Protein AF-A0A1Z5K695-F1 (afdb_monomer_lite)

pLDDT: mean 79.55, std 8.56, range [46.66, 92.31]

Sequence (75 aa):
MSKNIIFSILWMAVLFFIAWPIAIFCSWFWIVLQPFEACFGFVKPINDLLEKLLTWPRELGQAVMECKESFPNPF

Foldseek 3Di:
DPPDPVVVVVVVVVVVVVVVVVLVVLVVVLVVLVVVVVVDVVSVVVNLLSVLVNCQVVQQVVCVVVVPPDRDDSD

Structure (mmCIF, N/CA/C/O backbone):
data_AF-A0A1Z5K695-F1
#
_entry.id   AF-A0A1Z5K695-F1
#
loop_
_atom_site.group_PDB
_atom_site.id
_atom_site.type_symbol
_atom_site.label_atom_id
_atom_site.label_alt_id
_atom_site.label_comp_id
_atom_site.label_asym_id
_atom_site.label_entity_id
_atom_site.label_seq_id
_atom_site.pdbx_PDB_ins_code
_atom_site.Cartn_x
_atom_site.Cartn_y
_atom_site.Cartn_z
_atom_site.occupancy
_ato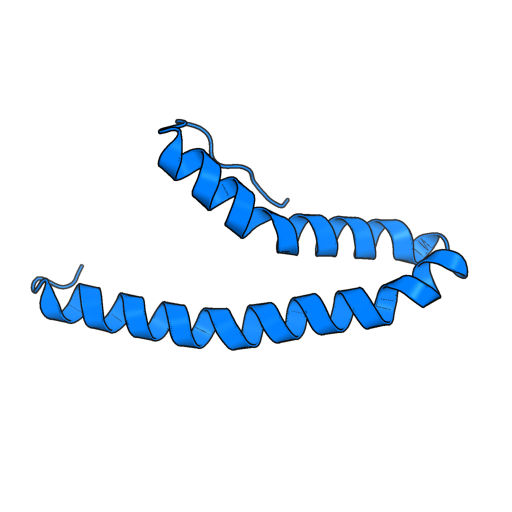m_site.B_iso_or_equiv
_atom_site.auth_seq_id
_atom_site.auth_comp_id
_atom_site.auth_asym_id
_atom_site.auth_atom_id
_atom_site.pdbx_PDB_model_num
ATOM 1 N N . MET A 1 1 ? -24.898 7.974 11.171 1.00 47.31 1 MET A N 1
ATOM 2 C CA . MET A 1 1 ? -24.448 7.474 12.489 1.00 47.31 1 MET A CA 1
ATOM 3 C C . MET A 1 1 ? -25.431 6.431 12.981 1.00 47.31 1 MET A C 1
ATOM 5 O O . MET A 1 1 ? -26.559 6.776 13.319 1.00 47.31 1 MET A O 1
ATOM 9 N N . SER A 1 2 ? -25.046 5.158 12.962 1.00 46.66 2 SER A N 1
ATOM 10 C CA . SER A 1 2 ? -25.833 4.108 13.602 1.00 46.66 2 SER A CA 1
ATOM 11 C C . SER A 1 2 ? -25.836 4.320 15.115 1.00 46.66 2 SER A 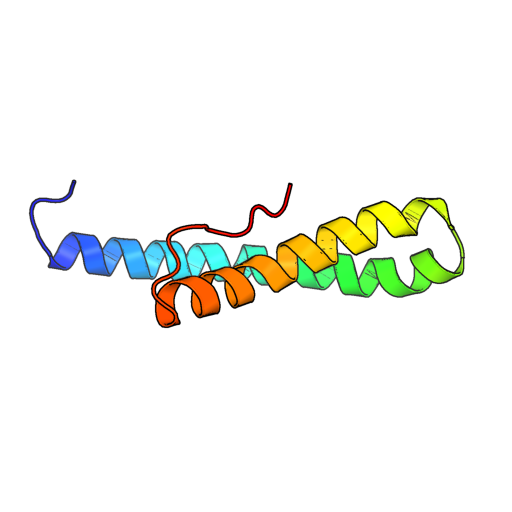C 1
ATOM 13 O O . SER A 1 2 ? -24.789 4.446 15.735 1.00 46.66 2 SER A O 1
ATOM 15 N N . LYS A 1 3 ? -27.027 4.360 15.719 1.00 66.94 3 LYS A N 1
ATOM 16 C CA . LYS A 1 3 ? -27.205 4.534 17.173 1.00 66.94 3 LYS A CA 1
ATOM 17 C C . LYS A 1 3 ? -26.780 3.303 17.993 1.00 66.94 3 LYS A C 1
ATOM 19 O O . LYS A 1 3 ? -26.750 3.372 19.212 1.00 66.94 3 LYS A O 1
ATOM 24 N N . ASN A 1 4 ? -26.443 2.197 17.323 1.00 80.50 4 ASN A N 1
ATOM 25 C CA . ASN A 1 4 ? -26.119 0.911 17.931 1.00 80.50 4 ASN A CA 1
ATOM 26 C C . ASN A 1 4 ? -24.701 0.470 17.544 1.00 80.50 4 ASN A C 1
ATOM 28 O O . ASN A 1 4 ? -24.400 0.316 16.357 1.00 80.50 4 ASN A O 1
ATOM 32 N N . ILE A 1 5 ? -23.866 0.194 18.551 1.00 82.25 5 ILE A N 1
ATOM 33 C CA . ILE A 1 5 ? -22.480 -0.296 18.412 1.00 82.25 5 ILE A CA 1
ATOM 34 C C . ILE A 1 5 ? -22.386 -1.535 17.510 1.00 82.25 5 ILE A C 1
ATOM 36 O O . ILE A 1 5 ? -21.500 -1.622 16.664 1.00 82.25 5 ILE A O 1
ATOM 40 N N . ILE A 1 6 ? -23.356 -2.446 17.624 1.00 83.50 6 ILE A N 1
ATOM 41 C CA . ILE A 1 6 ? -23.420 -3.697 16.853 1.00 83.50 6 ILE A CA 1
ATOM 42 C C . ILE A 1 6 ? -23.491 -3.415 15.345 1.00 83.50 6 ILE A C 1
ATOM 44 O O . ILE A 1 6 ? -22.824 -4.070 14.550 1.00 83.50 6 ILE A O 1
ATOM 48 N N . PHE A 1 7 ? -24.247 -2.392 14.944 1.00 84.00 7 PHE A N 1
ATOM 49 C CA . PHE A 1 7 ? -24.377 -2.016 13.538 1.00 84.00 7 PHE A CA 1
ATOM 50 C C . PHE A 1 7 ? -23.103 -1.341 13.008 1.00 84.00 7 PHE A C 1
ATOM 52 O O . PHE A 1 7 ? -22.798 -1.454 11.827 1.00 84.00 7 PHE A O 1
ATOM 59 N N . SER A 1 8 ? -22.333 -0.674 13.877 1.00 82.88 8 SER A N 1
ATOM 60 C CA . SER A 1 8 ? -21.025 -0.102 13.523 1.00 82.88 8 SER A CA 1
ATOM 61 C C . SER A 1 8 ? -19.984 -1.195 13.248 1.00 82.88 8 SER A C 1
ATOM 63 O O . SER A 1 8 ? -19.262 -1.134 12.256 1.00 82.88 8 SER A O 1
ATOM 65 N N . ILE A 1 9 ? -19.960 -2.242 14.082 1.00 87.94 9 ILE A N 1
ATOM 66 C CA . ILE A 1 9 ? -19.077 -3.406 13.899 1.00 87.94 9 ILE A CA 1
ATOM 67 C C . ILE A 1 9 ? -19.442 -4.166 12.616 1.00 87.94 9 ILE A C 1
ATOM 69 O O . ILE A 1 9 ? -18.556 -4.525 11.842 1.00 87.94 9 ILE A O 1
ATOM 73 N N . LEU A 1 10 ? -20.740 -4.356 12.350 1.00 88.06 10 LEU A N 1
ATOM 74 C CA . LEU A 1 10 ? -21.213 -5.005 11.124 1.00 88.06 10 LEU A CA 1
ATOM 75 C C . LEU A 1 10 ? -20.759 -4.241 9.868 1.00 88.06 10 LEU A C 1
ATOM 77 O O . LEU A 1 10 ? -20.250 -4.843 8.926 1.00 88.06 10 LEU A O 1
ATOM 81 N N . TRP A 1 11 ? -20.887 -2.911 9.869 1.00 85.94 11 TRP A N 1
ATOM 82 C CA . TRP A 1 11 ? -20.408 -2.078 8.763 1.00 85.94 11 TRP A CA 1
ATOM 83 C C . TRP A 1 11 ? -18.889 -2.107 8.600 1.00 85.94 11 TRP A C 1
ATOM 85 O O . TRP A 1 11 ? -18.411 -2.119 7.469 1.00 85.94 11 TRP A O 1
ATOM 95 N N . MET A 1 12 ? -18.129 -2.168 9.696 1.00 86.06 12 MET A N 1
ATOM 96 C CA . MET A 1 12 ? -16.672 -2.320 9.633 1.00 86.06 12 MET A CA 1
ATOM 97 C C . MET A 1 12 ? -16.276 -3.635 8.944 1.00 86.06 12 MET A C 1
ATOM 99 O O . MET A 1 12 ? -15.405 -3.634 8.076 1.00 86.06 12 MET A O 1
ATOM 103 N N . ALA A 1 13 ? -16.956 -4.741 9.264 1.00 88.44 13 ALA A N 1
ATOM 104 C CA . ALA A 1 13 ? -16.727 -6.025 8.605 1.00 88.44 13 ALA A CA 1
ATOM 105 C C . ALA A 1 13 ? -17.068 -5.969 7.104 1.00 88.44 13 ALA A C 1
ATOM 107 O O . ALA A 1 13 ? -16.299 -6.459 6.279 1.00 88.44 13 ALA A O 1
ATOM 108 N N . VAL A 1 14 ? -18.177 -5.322 6.731 1.00 88.75 14 VAL A N 1
ATOM 109 C CA . VAL A 1 14 ? -18.558 -5.129 5.320 1.00 88.75 14 VAL A CA 1
ATOM 110 C C . VAL A 1 14 ? -17.503 -4.317 4.564 1.00 88.75 14 VAL A C 1
ATOM 112 O O . VAL A 1 14 ? -17.088 -4.713 3.477 1.00 88.75 14 VAL A O 1
ATOM 115 N N . LEU A 1 15 ? -17.020 -3.217 5.145 1.00 86.25 15 LEU A N 1
ATOM 116 C CA . LEU A 1 15 ? -15.964 -2.403 4.541 1.00 86.25 15 LEU A CA 1
ATOM 117 C C . LEU A 1 15 ? -14.657 -3.188 4.379 1.00 86.25 15 LEU A C 1
ATOM 119 O O . LEU A 1 15 ? -14.003 -3.060 3.347 1.00 86.25 15 LEU A O 1
ATOM 123 N N . PHE A 1 16 ? -14.306 -4.044 5.341 1.00 86.38 16 PHE A N 1
ATOM 124 C CA . PHE A 1 16 ? -13.140 -4.922 5.238 1.00 86.38 16 PHE A CA 1
ATOM 125 C C . PHE A 1 16 ? -13.266 -5.919 4.075 1.00 86.38 16 PHE A C 1
ATOM 127 O O . PHE A 1 16 ? -12.338 -6.070 3.279 1.00 86.38 16 PHE A O 1
ATOM 134 N N . PHE A 1 17 ? -14.436 -6.545 3.915 1.00 89.38 17 PHE A N 1
ATOM 135 C CA . PHE A 1 17 ? -14.696 -7.455 2.796 1.00 89.38 17 PHE A CA 1
ATOM 136 C C . PHE A 1 17 ? -14.686 -6.762 1.433 1.00 89.38 17 PHE A C 1
ATOM 138 O O . PHE A 1 17 ? -14.308 -7.391 0.450 1.00 89.38 17 PHE A O 1
ATOM 145 N N . ILE A 1 18 ? -15.073 -5.487 1.359 1.00 87.88 18 ILE A N 1
ATOM 146 C CA . ILE A 1 18 ? -15.020 -4.695 0.121 1.00 87.88 18 ILE A CA 1
ATOM 147 C C . ILE A 1 18 ? -13.592 -4.206 -0.166 1.00 87.88 18 ILE A C 1
ATOM 149 O O . ILE A 1 18 ? -13.182 -4.157 -1.324 1.00 87.88 18 ILE A O 1
ATOM 153 N N . ALA A 1 19 ? -12.805 -3.883 0.863 1.00 84.94 19 ALA A N 1
ATOM 154 C CA . ALA A 1 19 ? -11.415 -3.458 0.702 1.00 84.94 19 ALA A CA 1
ATOM 155 C C . ALA A 1 19 ? -10.521 -4.574 0.130 1.00 84.94 19 ALA A C 1
ATOM 157 O O . ALA A 1 19 ? -9.606 -4.300 -0.647 1.00 84.94 19 ALA A O 1
ATOM 158 N N . TRP A 1 20 ? -10.805 -5.835 0.463 1.00 83.88 20 TRP A N 1
ATOM 159 C CA . TRP A 1 20 ? -10.028 -6.987 0.004 1.00 83.88 20 TRP A CA 1
ATOM 160 C C . TRP A 1 20 ? -9.964 -7.140 -1.536 1.00 83.88 20 TRP A C 1
ATOM 162 O O . TRP A 1 20 ? -8.853 -7.155 -2.072 1.00 83.88 20 TRP A O 1
ATOM 172 N N . PRO A 1 21 ? -11.076 -7.199 -2.298 1.00 87.06 21 PRO A N 1
ATOM 173 C CA . PRO A 1 21 ? -11.015 -7.303 -3.756 1.00 87.06 21 PRO A CA 1
ATOM 174 C C . PRO A 1 21 ? -10.357 -6.082 -4.409 1.00 87.06 21 PRO A C 1
ATOM 176 O O . PRO A 1 21 ? -9.667 -6.232 -5.414 1.00 87.06 21 PRO A O 1
ATOM 179 N N . ILE A 1 22 ? -10.508 -4.891 -3.824 1.00 84.44 22 ILE A N 1
ATOM 180 C CA . ILE A 1 22 ? -9.874 -3.662 -4.322 1.00 84.44 22 ILE A CA 1
ATOM 181 C C . ILE A 1 22 ? -8.348 -3.753 -4.180 1.00 84.44 22 ILE A C 1
ATOM 183 O O . ILE A 1 22 ? -7.621 -3.424 -5.117 1.00 84.44 22 ILE A O 1
ATOM 187 N N . ALA A 1 23 ? -7.855 -4.262 -3.047 1.00 83.06 23 ALA A N 1
ATOM 188 C CA . ALA A 1 23 ? -6.427 -4.485 -2.828 1.00 83.06 23 ALA A CA 1
ATOM 189 C C . ALA A 1 23 ? -5.850 -5.546 -3.786 1.00 83.06 23 ALA A C 1
ATOM 191 O O . ALA A 1 23 ? -4.760 -5.362 -4.335 1.00 83.06 23 ALA A O 1
ATOM 192 N N . ILE A 1 24 ? -6.593 -6.631 -4.042 1.00 84.75 24 ILE A N 1
ATOM 193 C CA . ILE A 1 24 ? -6.200 -7.658 -5.023 1.00 84.75 24 ILE A CA 1
ATOM 194 C C . ILE A 1 24 ? -6.120 -7.051 -6.425 1.00 84.75 24 ILE A C 1
ATOM 196 O O . ILE A 1 24 ? -5.131 -7.248 -7.123 1.00 84.75 24 ILE A O 1
ATOM 200 N N . PHE A 1 25 ? -7.127 -6.281 -6.833 1.00 85.81 25 PHE A N 1
ATOM 201 C CA . PHE A 1 25 ? -7.145 -5.649 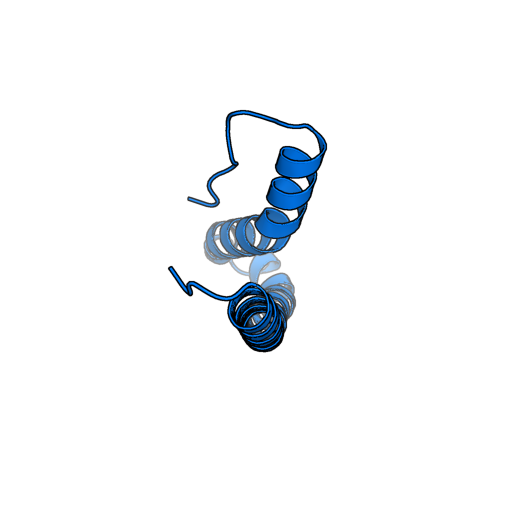-8.148 1.00 85.81 25 PHE A CA 1
ATOM 202 C C . PHE A 1 25 ? -5.975 -4.669 -8.327 1.00 85.81 25 PHE A C 1
ATOM 204 O O . PHE A 1 25 ? -5.274 -4.723 -9.334 1.00 85.81 25 PHE A O 1
ATOM 211 N N . CYS A 1 26 ? -5.707 -3.824 -7.330 1.00 82.31 26 CYS A N 1
ATOM 212 C CA . CYS A 1 26 ? -4.619 -2.846 -7.388 1.00 82.31 26 CYS A CA 1
ATOM 213 C C . CYS A 1 26 ? -3.229 -3.516 -7.453 1.00 82.31 26 CYS A C 1
ATOM 215 O O . CYS A 1 26 ? -2.409 -3.172 -8.303 1.00 82.31 26 CYS A O 1
ATOM 217 N N . SER A 1 27 ? -2.988 -4.533 -6.614 1.00 82.38 27 SER A N 1
ATOM 218 C CA . SER A 1 27 ? -1.722 -5.292 -6.614 1.00 82.38 27 SER A CA 1
ATOM 219 C C . SER A 1 27 ? -1.511 -6.111 -7.889 1.00 82.38 27 SER A C 1
ATOM 221 O O . SER A 1 27 ? -0.390 -6.189 -8.390 1.00 82.38 27 SER A O 1
ATOM 223 N N . TRP A 1 28 ? -2.582 -6.677 -8.453 1.00 83.38 28 TRP A N 1
ATOM 224 C CA . TRP A 1 28 ? -2.530 -7.405 -9.720 1.00 83.38 28 TRP A CA 1
ATOM 225 C C . TRP A 1 28 ? -2.069 -6.508 -10.870 1.00 83.38 28 TRP A C 1
ATOM 227 O O . TRP A 1 28 ? -1.171 -6.881 -11.625 1.00 83.38 28 TRP A O 1
ATOM 237 N N . PHE A 1 29 ? -2.651 -5.310 -10.986 1.00 81.44 29 PHE A N 1
ATOM 238 C CA . PHE A 1 29 ? -2.246 -4.348 -12.009 1.00 81.44 29 PHE A CA 1
ATOM 239 C C . PHE A 1 29 ? -0.779 -3.933 -11.847 1.00 81.44 29 PHE A C 1
ATOM 241 O O . PHE A 1 29 ? -0.054 -3.927 -12.839 1.00 81.44 29 PHE A O 1
ATOM 248 N N . TRP A 1 30 ? -0.314 -3.682 -10.619 1.00 77.69 30 TRP A N 1
ATOM 249 C CA . TRP A 1 30 ? 1.081 -3.308 -10.348 1.00 77.69 30 TRP A CA 1
ATOM 250 C C . TRP A 1 30 ? 2.085 -4.379 -10.804 1.00 77.69 30 TRP A C 1
ATOM 252 O O . TRP A 1 30 ? 3.030 -4.074 -11.531 1.00 77.69 30 TRP A O 1
ATOM 262 N N . ILE A 1 31 ? 1.829 -5.654 -10.487 1.00 82.81 31 ILE A N 1
ATOM 263 C CA . ILE A 1 31 ? 2.682 -6.785 -10.904 1.00 82.81 31 ILE A CA 1
ATOM 264 C C . ILE A 1 31 ? 2.739 -6.920 -12.430 1.00 82.81 31 ILE A C 1
ATOM 266 O O . ILE A 1 31 ? 3.800 -7.189 -12.995 1.00 82.81 31 ILE A O 1
ATOM 270 N N . VAL A 1 32 ? 1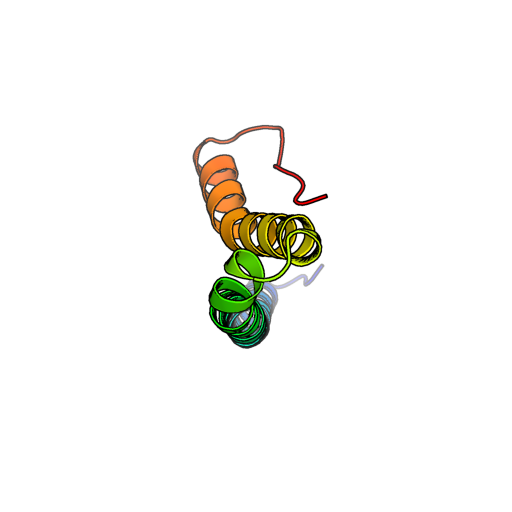.606 -6.732 -13.114 1.00 83.19 32 VAL A N 1
ATOM 271 C CA . VAL A 1 32 ? 1.551 -6.803 -14.582 1.00 83.19 32 VAL A CA 1
ATOM 272 C C . VAL A 1 32 ? 2.289 -5.629 -15.223 1.00 83.19 32 VAL A C 1
ATOM 274 O O . VAL A 1 32 ? 2.895 -5.817 -16.272 1.00 83.19 32 VAL A O 1
ATOM 277 N N . LEU A 1 33 ? 2.267 -4.443 -14.608 1.00 78.00 33 LEU A N 1
ATOM 278 C CA . LEU A 1 33 ? 2.889 -3.217 -15.123 1.00 78.00 33 LEU A CA 1
ATOM 279 C C . LEU A 1 33 ? 4.412 -3.144 -14.893 1.00 78.00 33 LEU A C 1
ATOM 281 O O . LEU A 1 33 ? 5.098 -2.533 -15.713 1.00 78.00 33 LEU A O 1
ATOM 285 N N . GLN A 1 34 ? 4.964 -3.821 -13.877 1.00 78.62 34 GLN A N 1
ATOM 286 C CA . GLN A 1 34 ? 6.415 -3.871 -13.608 1.00 78.62 34 GLN A CA 1
ATOM 287 C C . GLN A 1 34 ? 7.303 -4.227 -14.825 1.00 78.62 34 GLN A C 1
ATOM 289 O O . GLN A 1 34 ? 8.270 -3.505 -15.078 1.00 78.62 34 GLN A O 1
ATOM 294 N N . PRO A 1 35 ? 7.041 -5.290 -15.615 1.00 78.19 35 PRO A N 1
ATOM 295 C CA . PRO A 1 35 ? 7.865 -5.591 -16.790 1.00 78.19 35 PRO A CA 1
ATOM 296 C C . PRO A 1 35 ? 7.727 -4.541 -17.905 1.00 78.19 35 PRO A C 1
ATOM 298 O O . PRO A 1 35 ? 8.673 -4.330 -18.664 1.00 78.19 35 PRO A O 1
ATOM 301 N N . PHE A 1 36 ? 6.582 -3.856 -18.002 1.00 72.12 36 PHE A N 1
ATOM 302 C CA . PHE A 1 36 ? 6.375 -2.788 -18.988 1.00 72.12 36 PHE A CA 1
ATOM 303 C C . PHE A 1 36 ? 7.076 -1.486 -18.598 1.00 72.12 36 PHE A C 1
ATOM 305 O O . PHE A 1 36 ? 7.478 -0.737 -19.488 1.00 72.12 36 PHE A O 1
ATOM 312 N N . GLU A 1 37 ? 7.287 -1.238 -17.305 1.00 69.44 37 GLU A N 1
ATOM 313 C CA . GLU A 1 37 ? 8.061 -0.096 -16.809 1.00 69.44 37 GLU A CA 1
ATOM 314 C C . GLU A 1 37 ? 9.505 -0.102 -17.337 1.00 69.44 37 GLU A C 1
ATOM 316 O O . GLU A 1 37 ? 10.024 0.936 -17.749 1.00 69.44 37 GLU A O 1
ATOM 321 N N . ALA A 1 38 ? 10.133 -1.281 -17.406 1.00 67.81 38 ALA A N 1
ATOM 322 C CA . ALA A 1 38 ? 11.494 -1.433 -17.918 1.00 67.81 38 ALA A CA 1
ATOM 323 C C . ALA A 1 38 ? 11.608 -1.158 -19.432 1.00 67.81 38 ALA A C 1
ATOM 325 O O . ALA A 1 38 ? 12.677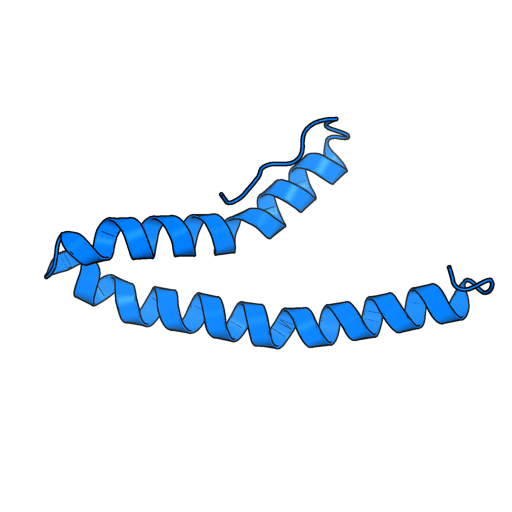 -0.769 -19.906 1.00 67.81 38 ALA A O 1
ATOM 326 N N . CYS A 1 39 ? 10.521 -1.340 -20.192 1.00 70.75 39 CYS A N 1
ATOM 327 C CA . CYS A 1 39 ? 10.492 -1.125 -21.642 1.00 70.75 39 CYS A CA 1
ATOM 328 C C . CYS A 1 39 ? 9.945 0.248 -22.064 1.00 70.75 39 CYS A C 1
ATOM 330 O O . CYS A 1 39 ? 10.348 0.753 -23.111 1.00 70.75 39 CYS A O 1
ATOM 332 N N . PHE A 1 40 ? 9.047 0.865 -21.291 1.00 66.50 40 PHE A N 1
ATOM 333 C CA . PHE A 1 40 ? 8.386 2.120 -21.655 1.00 66.50 40 PHE A CA 1
ATOM 334 C C . PHE A 1 40 ? 8.465 3.139 -20.512 1.00 66.50 40 PHE A C 1
ATOM 336 O O . PHE A 1 40 ? 7.703 3.083 -19.551 1.00 66.50 40 PHE A O 1
ATOM 343 N N . GLY A 1 41 ? 9.331 4.149 -20.657 1.00 66.06 41 GLY A N 1
ATOM 344 C CA . GLY A 1 41 ? 9.551 5.189 -19.638 1.00 66.06 41 GLY A CA 1
ATOM 345 C C . GLY A 1 41 ? 8.322 6.038 -19.270 1.00 66.06 41 GLY A C 1
ATOM 346 O O . GLY A 1 41 ? 8.333 6.705 -18.241 1.00 66.06 41 GLY A O 1
ATOM 347 N N . PHE A 1 42 ? 7.245 5.993 -20.062 1.00 70.62 42 PHE A N 1
ATOM 348 C CA . PHE A 1 42 ? 5.968 6.650 -19.749 1.00 70.62 42 PHE A CA 1
ATOM 349 C C . PHE A 1 42 ? 5.112 5.871 -18.734 1.00 70.62 42 PHE A C 1
ATOM 351 O O . PHE A 1 42 ? 4.206 6.432 -18.125 1.00 70.62 42 PHE A O 1
ATOM 358 N N . VAL A 1 43 ? 5.396 4.583 -18.526 1.00 72.06 43 VAL A N 1
ATOM 359 C CA . VAL A 1 43 ? 4.663 3.723 -17.582 1.00 72.06 43 VAL A CA 1
ATOM 360 C C . VAL A 1 43 ? 5.132 3.951 -16.141 1.00 72.06 43 VAL A C 1
ATOM 362 O O . VAL A 1 43 ? 4.371 3.740 -15.201 1.00 72.06 43 VAL A O 1
ATOM 365 N N . LYS A 1 44 ? 6.347 4.482 -15.971 1.00 71.31 44 LYS A N 1
ATOM 366 C CA . LYS A 1 44 ? 6.958 4.816 -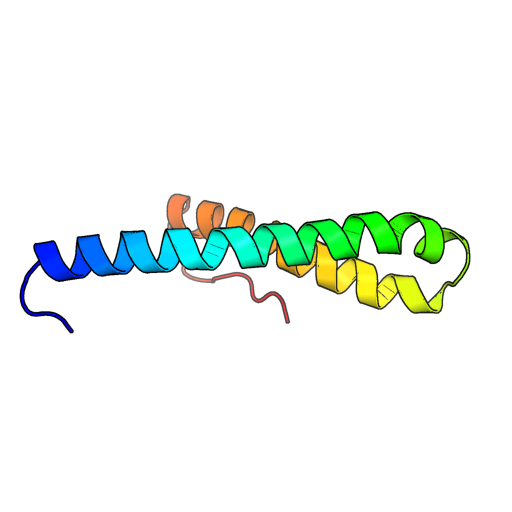14.681 1.00 71.31 44 LYS A CA 1
ATOM 367 C C . LYS A 1 44 ? 6.078 5.663 -13.747 1.00 71.31 44 LYS A C 1
ATOM 369 O O . LYS A 1 44 ? 5.787 5.196 -12.653 1.00 71.31 44 LYS A O 1
ATOM 374 N N . PRO A 1 45 ? 5.550 6.833 -14.167 1.00 74.69 45 PRO A N 1
ATOM 375 C CA . PRO A 1 45 ? 4.694 7.649 -13.302 1.00 74.69 45 PRO A CA 1
ATOM 376 C C . PRO A 1 45 ? 3.378 6.961 -12.916 1.00 74.69 45 PRO A C 1
ATOM 378 O O . PRO A 1 45 ? 2.830 7.232 -11.851 1.00 74.69 45 PRO A O 1
ATOM 381 N N . ILE A 1 46 ? 2.859 6.073 -13.770 1.00 78.50 46 ILE A N 1
ATOM 382 C CA . ILE A 1 46 ? 1.647 5.301 -13.472 1.00 78.50 46 ILE A CA 1
ATOM 383 C C . ILE A 1 46 ? 1.965 4.245 -12.412 1.00 78.50 46 ILE A C 1
ATOM 385 O O . ILE A 1 46 ? 1.178 4.061 -11.485 1.00 78.50 46 ILE A O 1
ATOM 389 N N . ASN A 1 47 ? 3.123 3.590 -12.521 1.00 78.25 47 ASN A N 1
ATOM 390 C CA . ASN A 1 47 ? 3.541 2.576 -11.563 1.00 78.25 47 ASN A CA 1
ATOM 391 C C . ASN A 1 47 ? 3.897 3.183 -10.196 1.00 78.25 47 ASN A C 1
ATOM 393 O O . ASN A 1 47 ? 3.457 2.649 -9.182 1.00 78.25 47 ASN A O 1
ATOM 397 N N . ASP A 1 48 ? 4.563 4.344 -10.166 1.00 78.75 48 ASP A N 1
ATOM 398 C CA . ASP A 1 48 ? 4.851 5.101 -8.935 1.00 78.75 48 ASP A CA 1
ATOM 399 C C . ASP A 1 48 ? 3.563 5.521 -8.201 1.00 78.75 48 ASP A C 1
ATOM 401 O O . ASP A 1 48 ? 3.455 5.393 -6.980 1.00 78.75 48 ASP A O 1
ATOM 405 N N . LEU A 1 49 ? 2.546 5.998 -8.935 1.00 81.50 49 LEU A N 1
ATOM 406 C CA . LEU A 1 49 ? 1.240 6.324 -8.349 1.00 81.50 49 LEU A CA 1
ATOM 407 C C . LEU A 1 49 ? 0.545 5.085 -7.783 1.00 81.50 49 LEU A C 1
ATOM 409 O O . LEU A 1 49 ? -0.050 5.151 -6.706 1.00 81.50 49 LEU A O 1
ATOM 413 N N . LEU A 1 50 ? 0.617 3.964 -8.499 1.00 80.00 50 LEU A N 1
ATOM 414 C CA . LEU A 1 50 ? 0.005 2.711 -8.076 1.00 80.00 50 LEU A CA 1
ATOM 415 C C . LEU A 1 50 ? 0.709 2.138 -6.835 1.00 80.00 50 LEU A C 1
ATOM 417 O O . LEU A 1 50 ? 0.037 1.700 -5.903 1.00 80.00 50 LEU A O 1
ATOM 421 N N . GLU A 1 51 ? 2.039 2.225 -6.772 1.00 82.19 51 GLU A N 1
ATOM 422 C CA . GLU A 1 51 ? 2.851 1.829 -5.615 1.00 82.19 51 GLU A CA 1
ATOM 423 C C . GLU A 1 51 ? 2.562 2.702 -4.388 1.00 82.19 51 GLU A C 1
ATOM 425 O O . GLU A 1 51 ? 2.369 2.192 -3.277 1.00 82.19 51 GLU A O 1
ATOM 430 N N . LYS A 1 52 ? 2.439 4.019 -4.585 1.00 80.31 52 LYS A N 1
ATOM 431 C CA . LYS A 1 52 ? 2.061 4.958 -3.524 1.00 80.31 52 LYS A CA 1
ATOM 432 C C . LYS A 1 52 ? 0.646 4.681 -3.008 1.00 80.31 52 LYS A C 1
ATOM 434 O O . LYS A 1 52 ? 0.431 4.655 -1.798 1.00 80.31 52 LYS A O 1
ATOM 439 N N . LEU A 1 53 ? -0.307 4.395 -3.900 1.00 82.12 53 LEU A N 1
ATOM 440 C CA . LEU A 1 53 ? -1.678 4.028 -3.528 1.00 82.12 53 LEU A CA 1
ATOM 441 C C . LEU A 1 53 ? -1.731 2.691 -2.767 1.00 82.12 53 LEU A C 1
ATOM 443 O O . LEU A 1 53 ? -2.537 2.538 -1.850 1.00 82.12 53 LEU A O 1
ATOM 447 N N . LEU A 1 54 ? -0.864 1.737 -3.120 1.00 81.06 54 LEU A N 1
ATOM 448 C CA . LEU A 1 54 ? -0.767 0.434 -2.460 1.00 81.06 54 LEU A CA 1
ATOM 449 C C . LEU A 1 54 ? -0.134 0.526 -1.063 1.00 81.06 54 LEU A C 1
ATOM 451 O O . LEU A 1 54 ? -0.523 -0.210 -0.155 1.00 81.06 54 LEU A O 1
ATOM 455 N N . THR A 1 55 ? 0.835 1.424 -0.888 1.00 83.81 55 THR A N 1
ATOM 456 C CA . THR A 1 55 ? 1.575 1.607 0.373 1.00 83.81 55 THR A CA 1
ATOM 457 C C . THR A 1 55 ? 0.819 2.508 1.353 1.00 83.81 55 THR A C 1
ATOM 459 O O . THR A 1 55 ? 0.940 2.355 2.570 1.00 83.81 55 THR A O 1
ATOM 462 N N . TRP A 1 56 ? -0.052 3.376 0.841 1.00 84.06 56 TRP A N 1
ATOM 463 C CA . TRP A 1 56 ? -0.848 4.320 1.622 1.00 84.06 56 TRP A CA 1
ATOM 464 C C . TRP A 1 56 ? -1.637 3.722 2.808 1.00 84.06 56 TRP A C 1
ATOM 466 O O . TRP A 1 56 ? -1.566 4.289 3.897 1.00 84.06 56 TRP A O 1
ATOM 476 N N . PRO A 1 57 ? -2.336 2.571 2.702 1.00 84.94 57 PRO A N 1
ATOM 477 C CA . PRO A 1 57 ? -3.051 1.979 3.836 1.00 84.94 57 PRO A CA 1
ATOM 478 C C . PRO A 1 57 ? -2.118 1.607 4.995 1.00 84.94 57 PRO A C 1
ATOM 480 O O . PRO A 1 57 ? -2.504 1.697 6.162 1.00 84.94 57 PRO A O 1
ATOM 483 N N . ARG A 1 58 ? -0.879 1.204 4.684 1.00 82.94 58 ARG A N 1
ATOM 484 C CA . ARG A 1 58 ? 0.149 0.908 5.688 1.00 82.94 58 ARG A CA 1
ATOM 485 C C . ARG A 1 58 ? 0.624 2.192 6.362 1.00 82.94 58 ARG A C 1
ATOM 487 O O . ARG A 1 58 ? 0.720 2.212 7.587 1.00 82.94 58 ARG A O 1
ATOM 494 N N . GLU A 1 59 ? 0.878 3.247 5.593 1.00 85.06 59 GLU A N 1
ATOM 495 C CA . GLU A 1 59 ? 1.298 4.546 6.136 1.00 85.06 59 GLU A CA 1
ATOM 496 C C . GLU A 1 59 ? 0.202 5.194 6.989 1.00 85.06 59 GLU A C 1
ATOM 498 O O . GLU A 1 59 ? 0.486 5.730 8.057 1.00 85.06 59 GLU A O 1
ATOM 503 N N . LEU A 1 60 ? -1.064 5.084 6.576 1.00 86.00 60 LEU A N 1
ATOM 504 C CA . LEU A 1 60 ? -2.209 5.499 7.386 1.00 86.00 60 LEU A CA 1
ATOM 505 C C . LEU A 1 60 ? -2.280 4.726 8.701 1.00 86.00 60 LEU A C 1
ATOM 507 O O . LEU A 1 60 ? -2.456 5.330 9.755 1.00 86.00 60 LEU A O 1
ATOM 511 N N . GLY A 1 61 ? -2.126 3.400 8.654 1.00 84.06 61 GLY A N 1
ATOM 512 C CA . GLY A 1 61 ? -2.101 2.571 9.857 1.00 84.06 61 GLY A CA 1
ATOM 513 C C . GLY A 1 61 ? -0.984 2.986 10.816 1.00 84.06 61 GLY A C 1
ATOM 514 O O . GLY A 1 61 ? -1.219 3.099 12.017 1.00 84.06 61 GLY A O 1
ATOM 515 N N . GLN A 1 62 ? 0.205 3.287 10.291 1.00 86.44 62 GLN A N 1
ATOM 516 C CA . GLN A 1 62 ? 1.320 3.812 11.082 1.00 86.44 62 GLN A CA 1
ATOM 517 C C . GLN A 1 62 ? 1.016 5.197 11.665 1.00 86.44 62 GLN A C 1
ATOM 519 O O . GLN A 1 62 ? 1.223 5.403 12.856 1.00 86.44 62 GLN A O 1
ATOM 524 N N . ALA A 1 63 ? 0.456 6.119 10.879 1.00 86.69 63 ALA A N 1
ATOM 525 C CA . ALA A 1 63 ? 0.088 7.454 11.352 1.00 86.69 63 ALA A CA 1
ATOM 526 C C . ALA A 1 63 ? -0.972 7.415 12.468 1.00 86.69 63 ALA A C 1
ATOM 528 O O . ALA A 1 63 ? -0.886 8.187 13.423 1.00 86.69 63 ALA A O 1
ATOM 529 N N . VAL A 1 64 ? -1.933 6.487 12.382 1.00 86.88 64 VAL A N 1
ATOM 530 C CA . VAL A 1 64 ? -2.936 6.248 13.434 1.00 86.88 64 VAL A CA 1
ATOM 531 C C . VAL A 1 64 ? -2.283 5.701 14.705 1.00 86.88 64 VAL A C 1
ATOM 533 O O . VAL A 1 64 ? -2.603 6.167 15.795 1.00 86.88 64 VAL A O 1
ATOM 536 N N . MET A 1 65 ? -1.351 4.752 14.581 1.00 87.38 65 MET A N 1
ATOM 537 C CA . MET A 1 65 ? -0.613 4.197 15.726 1.00 87.38 65 MET A CA 1
ATOM 538 C C . MET A 1 65 ? 0.293 5.235 16.400 1.00 87.38 65 MET A C 1
ATOM 540 O O . MET A 1 65 ? 0.467 5.210 17.616 1.00 87.38 65 MET A O 1
ATOM 544 N N . GLU A 1 66 ? 0.861 6.149 15.617 1.00 92.31 66 GLU A N 1
ATOM 545 C CA . GLU A 1 66 ? 1.720 7.239 16.088 1.00 92.31 66 GLU A CA 1
ATOM 546 C C . GLU A 1 66 ? 0.929 8.475 16.555 1.00 92.31 66 GLU A C 1
ATOM 548 O O . GLU A 1 66 ? 1.538 9.457 16.976 1.00 92.31 66 GLU A O 1
ATOM 553 N N . CYS A 1 67 ? -0.411 8.445 16.494 1.00 82.69 67 CYS A N 1
ATOM 554 C CA . CYS A 1 67 ? -1.291 9.575 16.816 1.00 82.69 67 CYS A CA 1
ATOM 555 C C . CYS A 1 67 ? -0.898 10.881 16.091 1.00 82.69 67 CYS A C 1
ATOM 557 O O . CYS A 1 67 ? -0.944 11.965 16.676 1.00 82.69 67 CYS A O 1
ATOM 559 N N . LYS A 1 68 ? -0.494 10.794 14.818 1.00 80.50 68 LYS A N 1
ATOM 560 C CA . LYS A 1 68 ? -0.135 11.970 14.010 1.00 80.50 68 LYS A CA 1
ATOM 561 C C . LYS A 1 68 ? -1.386 12.754 13.593 1.00 80.50 68 LYS A C 1
ATOM 563 O O . LYS A 1 68 ? -2.369 12.172 13.152 1.00 80.50 68 LYS A O 1
ATOM 568 N N . GLU A 1 69 ? -1.320 14.087 13.661 1.00 75.50 69 GLU A N 1
ATOM 569 C CA . GLU A 1 69 ? -2.417 14.991 13.249 1.00 75.50 69 GLU A CA 1
ATOM 570 C C . GLU A 1 69 ? -2.530 15.177 11.720 1.00 75.50 69 GLU A C 1
ATOM 572 O O . GLU A 1 69 ? -3.455 15.819 11.227 1.00 75.50 69 GLU A O 1
ATOM 577 N N . SER A 1 70 ? -1.588 14.611 10.959 1.00 75.44 70 SER A N 1
ATOM 578 C CA . SER A 1 70 ? -1.497 14.697 9.501 1.00 75.44 70 SER A CA 1
ATOM 579 C C . SER A 1 70 ? -1.550 13.296 8.897 1.00 75.44 70 SER A C 1
ATOM 581 O O . SER A 1 70 ? -0.711 12.448 9.211 1.00 75.44 70 SER A O 1
ATOM 583 N N . PHE A 1 71 ? -2.535 13.059 8.029 1.00 74.69 71 PHE A N 1
ATOM 584 C CA . PHE A 1 71 ? -2.657 11.816 7.274 1.00 74.69 71 PHE A CA 1
ATOM 585 C C . PHE A 1 71 ? -1.990 11.977 5.902 1.00 74.69 71 PHE A C 1
ATOM 587 O O . PHE A 1 71 ? -2.262 12.970 5.221 1.00 74.69 71 PHE A O 1
ATOM 594 N N . PRO A 1 72 ? -1.141 11.028 5.467 1.00 73.88 72 PRO A N 1
ATOM 595 C CA . PRO A 1 72 ? -0.580 11.054 4.119 1.00 73.88 72 PRO A CA 1
ATOM 596 C C . PRO A 1 72 ? -1.711 11.056 3.082 1.00 73.88 72 PRO A C 1
ATOM 598 O O . PRO A 1 72 ? -2.702 10.351 3.254 1.00 73.88 72 PRO A O 1
ATOM 601 N N . ASN A 1 73 ? -1.582 11.850 2.016 1.00 72.62 73 ASN A N 1
ATOM 602 C CA . ASN A 1 73 ? -2.491 11.825 0.869 1.00 72.62 73 ASN A CA 1
ATOM 603 C C . ASN A 1 73 ? -1.799 11.074 -0.280 1.00 72.62 73 ASN A C 1
ATOM 605 O O . ASN A 1 73 ? -0.647 11.392 -0.605 1.00 72.62 73 ASN A O 1
ATOM 609 N N . PRO A 1 74 ? -2.458 10.093 -0.919 1.00 64.12 74 PRO A N 1
ATOM 610 C CA . PRO A 1 74 ? -1.855 9.402 -2.048 1.00 64.12 74 PRO A CA 1
ATOM 611 C C . PRO A 1 74 ? -1.737 10.311 -3.285 1.00 64.12 74 PRO A C 1
ATOM 613 O O . PRO A 1 74 ? -0.906 10.029 -4.147 1.00 64.12 74 PRO A O 1
ATOM 616 N N . PHE A 1 75 ? -2.471 11.433 -3.322 1.00 61.31 75 PHE A N 1
ATOM 617 C CA . PHE A 1 75 ? -2.489 12.423 -4.407 1.00 61.31 75 PHE A CA 1
ATOM 618 C C . PHE A 1 75 ? -1.699 13.697 -4.088 1.00 61.31 75 PHE A C 1
ATOM 620 O O . PHE A 1 75 ? -1.768 14.173 -2.931 1.00 61.31 75 PHE A O 1
#

Radius of gyration: 16.52 Å; chains: 1; bounding box: 39×23×40 Å

Secondary structure (DSSP, 8-state):
--SSHHHHHHHHHHHHHHHHHHHHHHHHHHHHHHHHHHH-TTTHHHHHHHHHHHHHHHHHHHHHHTT-S-PPP--

Organism: Fistulifera solaris (NCBI:txid1519565)